Protein AF-A0A386PWX9-F1 (afdb_monomer_lite)

Radius of gyration: 16.41 Å; chains: 1; bounding box: 40×27×43 Å

pLDDT: mean 90.37, std 10.22, range [38.09, 97.56]

Organism: NCBI:txid2304606

Foldseek 3Di:
DCPDCCQQANDPNHCVCVQAVDPVLNVVQNVLVVVPFDKDPPWAWFWWDAPVAQDIDTHTWTDTHPDTDFDADPPPRGTTFTWDWDDDPVQKIFTQTPVDRDTDARPVPRDRIDGNPDDDPPD

Secondary structure (DSSP, 8-state):
-TT-HIIIIISSS-SHHHHH--HHHHHHHHHHHHTTPPBPS--EEEEEE-SSSS-EEEEEE--BTTB----B-TTT-PBPEEEEEEE-STTEEEEEESSSS-B---TTT---EEE--------

Structure (mmCIF, N/CA/C/O backbone):
data_AF-A0A386PWX9-F1
#
_entry.id   AF-A0A386PWX9-F1
#
loop_
_atom_site.group_PDB
_atom_site.id
_atom_site.type_symbol
_atom_site.label_atom_id
_atom_site.label_alt_id
_atom_site.label_comp_id
_atom_site.label_asym_id
_atom_site.label_entity_id
_atom_site.label_seq_id
_atom_site.pdbx_PDB_ins_code
_atom_site.Cartn_x
_atom_site.Cartn_y
_atom_site.Cartn_z
_atom_site.occupancy
_atom_site.B_iso_or_equiv
_atom_site.auth_seq_id
_atom_site.auth_comp_id
_atom_site.auth_asym_id
_atom_site.auth_atom_id
_atom_site.pdbx_PDB_model_num
ATOM 1 N N . MET A 1 1 ? 4.858 11.198 18.863 1.00 70.81 1 MET A N 1
ATOM 2 C CA . MET A 1 1 ? 5.311 11.262 17.452 1.00 70.81 1 MET A CA 1
ATOM 3 C C . MET A 1 1 ? 4.080 11.442 16.590 1.00 70.81 1 MET A C 1
ATOM 5 O O . MET A 1 1 ? 3.070 10.858 16.942 1.00 70.81 1 MET A O 1
ATOM 9 N N . LEU A 1 2 ? 4.130 12.224 15.507 1.00 79.38 2 LEU A N 1
ATOM 10 C CA . LEU A 1 2 ? 2.952 12.421 14.645 1.00 79.38 2 LEU A CA 1
ATOM 11 C C . LEU A 1 2 ? 2.381 11.078 14.147 1.00 79.38 2 LEU A C 1
ATOM 13 O O . LEU A 1 2 ? 1.181 10.868 14.209 1.00 79.38 2 LEU A O 1
ATOM 17 N N . TYR A 1 3 ? 3.261 10.139 13.789 1.00 84.81 3 TYR A N 1
ATOM 18 C CA . TYR A 1 3 ? 2.906 8.800 13.311 1.00 84.81 3 TYR A CA 1
ATOM 19 C C . TYR A 1 3 ? 2.890 7.716 14.410 1.00 84.81 3 TYR A C 1
ATOM 21 O O . TYR A 1 3 ? 3.276 6.575 14.158 1.00 84.81 3 TYR A O 1
ATOM 29 N N . SER A 1 4 ? 2.506 8.040 15.649 1.00 90.88 4 SER A N 1
ATOM 30 C CA . SER A 1 4 ? 2.244 6.993 16.653 1.00 90.88 4 SER A CA 1
ATOM 31 C C . SER A 1 4 ? 0.915 6.287 16.378 1.00 90.88 4 SER A C 1
ATOM 33 O O . SER A 1 4 ? -0.004 6.895 15.834 1.00 90.88 4 SER A O 1
ATOM 35 N N . VAL A 1 5 ? 0.800 5.026 16.807 1.00 92.00 5 VAL A N 1
ATOM 36 C CA . VAL A 1 5 ? -0.442 4.236 16.722 1.00 92.00 5 VAL A CA 1
ATOM 37 C C . VAL A 1 5 ? -1.636 5.011 17.282 1.00 92.00 5 VAL A C 1
ATOM 39 O O . VAL A 1 5 ? -2.652 5.143 16.607 1.00 92.00 5 VAL A O 1
ATOM 42 N N . GLU A 1 6 ? -1.461 5.608 18.462 1.00 91.81 6 GLU A N 1
ATOM 43 C CA . GLU A 1 6 ? -2.468 6.428 19.145 1.00 91.81 6 GLU A CA 1
ATOM 44 C C . GLU A 1 6 ? -3.018 7.544 18.242 1.00 91.81 6 GLU A C 1
ATOM 46 O O . GLU A 1 6 ? -4.227 7.728 18.140 1.00 91.81 6 GLU A O 1
ATOM 51 N N . ASN A 1 7 ? -2.138 8.253 17.528 1.00 93.38 7 ASN A N 1
ATOM 52 C CA . ASN A 1 7 ? -2.525 9.372 16.669 1.00 93.38 7 ASN A CA 1
ATOM 53 C C . ASN A 1 7 ? -3.139 8.911 15.345 1.00 93.38 7 ASN A C 1
ATOM 55 O O . ASN A 1 7 ? -3.978 9.606 14.780 1.00 93.38 7 ASN A O 1
ATOM 59 N N . ILE A 1 8 ? -2.714 7.762 14.819 1.00 95.31 8 ILE A N 1
ATOM 60 C CA . ILE A 1 8 ? -3.202 7.272 13.529 1.00 95.31 8 ILE A CA 1
ATOM 61 C C . ILE A 1 8 ? -4.541 6.552 13.688 1.00 95.31 8 ILE A C 1
ATOM 63 O O . ILE A 1 8 ? -5.430 6.778 12.872 1.00 95.31 8 ILE A O 1
ATOM 67 N N . PHE A 1 9 ? -4.703 5.721 14.722 1.00 95.50 9 PHE A N 1
ATOM 68 C CA . PHE A 1 9 ? -5.789 4.740 14.805 1.00 95.50 9 PHE A CA 1
ATOM 69 C C . PHE A 1 9 ? -6.756 4.917 15.986 1.00 95.50 9 PHE A C 1
ATOM 71 O O . PHE A 1 9 ? -7.911 4.519 15.856 1.00 95.50 9 PHE A O 1
ATOM 78 N N . GLU A 1 10 ? -6.325 5.465 17.128 1.00 90.56 10 GLU A N 1
ATOM 79 C CA . GLU A 1 10 ? -7.080 5.333 18.394 1.00 90.56 10 GLU A CA 1
ATOM 80 C C . GLU A 1 10 ? -7.597 6.653 18.990 1.00 90.56 10 GLU A C 1
ATOM 82 O O . GLU A 1 10 ? -8.548 6.624 19.770 1.00 90.56 10 GLU A O 1
ATOM 87 N N . GLY A 1 11 ? -7.004 7.798 18.643 1.00 84.38 11 GLY A N 1
ATOM 88 C CA . GLY A 1 11 ? -7.380 9.109 19.182 1.00 84.38 11 GLY A CA 1
ATOM 89 C C . GLY A 1 11 ? -8.813 9.547 18.847 1.00 84.38 11 GLY A C 1
ATOM 90 O O . GLY A 1 11 ? -9.469 8.972 17.982 1.00 84.38 11 GLY A O 1
ATOM 91 N N . ASP A 1 12 ? -9.287 10.607 19.516 1.00 85.81 12 ASP A N 1
ATOM 92 C CA . ASP A 1 12 ? -10.618 11.198 19.271 1.00 85.81 12 ASP A CA 1
ATOM 93 C C . ASP A 1 12 ? -10.786 11.656 17.810 1.00 85.81 12 ASP A C 1
ATOM 95 O O . ASP A 1 12 ? -11.860 11.527 17.219 1.00 85.81 12 ASP A O 1
ATOM 99 N N . GLU A 1 13 ? -9.693 12.148 17.225 1.00 89.69 13 GLU A N 1
ATOM 100 C CA . GLU A 1 13 ? -9.561 12.533 15.821 1.00 89.69 13 GLU A CA 1
ATOM 101 C C . GLU A 1 13 ? -8.382 11.750 15.212 1.00 89.69 13 GLU A C 1
ATOM 103 O O . GLU A 1 13 ? -7.262 12.262 15.147 1.00 89.69 13 GLU A O 1
ATOM 108 N N . PRO A 1 14 ? -8.586 10.473 14.832 1.00 94.50 14 PRO A N 1
ATOM 109 C CA . PRO A 1 14 ? -7.517 9.651 14.278 1.00 94.50 14 PRO A CA 1
ATOM 110 C C . PRO A 1 14 ? -7.092 10.197 12.910 1.00 94.50 14 PRO A C 1
ATOM 112 O O . PRO A 1 14 ? -7.941 10.608 12.123 1.00 94.50 14 PRO A O 1
ATOM 115 N N . LEU A 1 15 ? -5.792 10.159 12.599 1.00 96.00 15 LEU A N 1
ATOM 116 C CA . LEU A 1 15 ? -5.233 10.672 11.336 1.00 96.00 15 LEU A CA 1
ATOM 117 C C . LEU A 1 15 ? -5.458 9.744 10.131 1.00 96.00 15 LEU A C 1
ATOM 119 O O . LEU A 1 15 ? -5.270 10.160 8.987 1.00 96.00 15 LEU A O 1
ATOM 123 N N . LEU A 1 16 ? -5.866 8.489 10.348 1.00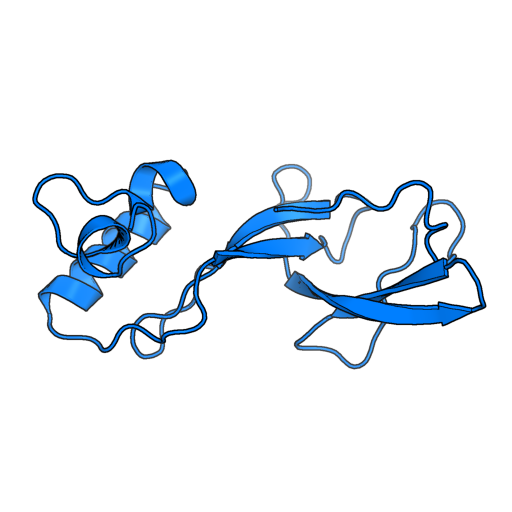 96.56 16 LEU A N 1
ATOM 124 C CA . LEU A 1 16 ? -6.082 7.520 9.269 1.00 96.56 16 LEU A CA 1
ATOM 125 C C . LEU A 1 16 ? -6.985 8.014 8.112 1.00 96.56 16 LEU A C 1
ATOM 127 O O . LEU A 1 16 ? -6.631 7.737 6.965 1.00 96.56 16 LEU A O 1
ATOM 131 N N . PRO A 1 17 ? -8.109 8.733 8.333 1.00 96.44 17 PRO A N 1
ATOM 132 C CA . PRO A 1 17 ? -8.921 9.288 7.249 1.00 96.44 17 PRO A CA 1
ATOM 133 C C . PRO A 1 17 ? -8.135 10.224 6.326 1.00 96.44 17 PRO A C 1
ATOM 135 O O . PRO A 1 17 ? -8.290 10.149 5.110 1.00 96.44 17 PRO A O 1
ATOM 138 N N . GLU A 1 18 ? -7.266 11.070 6.883 1.00 94.81 18 GLU A N 1
ATOM 139 C CA . GLU A 1 18 ? -6.459 12.021 6.110 1.00 94.81 18 GLU A CA 1
ATOM 140 C C . GLU A 1 18 ? -5.345 11.318 5.329 1.00 94.81 18 GLU A C 1
ATOM 142 O O . GLU A 1 18 ? -5.076 11.658 4.178 1.00 94.81 18 GLU A O 1
ATOM 147 N N . LEU A 1 19 ? -4.721 10.306 5.939 1.00 95.38 19 LEU A N 1
ATOM 148 C CA . LEU A 1 19 ? -3.621 9.549 5.339 1.00 95.38 19 LEU A CA 1
ATOM 149 C C . LEU A 1 19 ? -4.091 8.618 4.209 1.00 95.38 19 LEU A C 1
ATOM 151 O O . LEU A 1 19 ? -3.378 8.414 3.225 1.00 95.38 19 LEU A O 1
ATOM 155 N N . VAL A 1 20 ? -5.285 8.038 4.343 1.00 96.31 20 VAL A N 1
ATOM 156 C CA . VAL A 1 20 ? -5.842 7.063 3.391 1.00 96.31 20 VAL A CA 1
ATOM 157 C C . VAL A 1 20 ? -6.691 7.749 2.318 1.00 96.31 20 VAL A C 1
ATOM 159 O O . VAL A 1 20 ? -6.615 7.372 1.145 1.00 96.31 20 VAL A O 1
ATOM 162 N N . GLY A 1 21 ? -7.506 8.735 2.703 1.00 93.12 21 GLY A N 1
ATOM 163 C CA . GLY A 1 21 ? -8.425 9.458 1.819 1.00 93.12 21 GLY A CA 1
ATOM 164 C C . GLY A 1 21 ? -9.622 8.646 1.301 1.00 93.12 21 GLY A C 1
ATOM 165 O O . GLY A 1 21 ? -10.446 9.194 0.573 1.00 93.12 21 GLY A O 1
ATOM 166 N N . ASP A 1 22 ? -9.733 7.361 1.655 1.00 95.38 22 ASP A N 1
ATOM 167 C CA . ASP A 1 22 ? -10.853 6.478 1.309 1.00 95.38 22 ASP A CA 1
ATOM 168 C C . ASP A 1 22 ? -11.679 6.172 2.563 1.00 95.38 22 ASP A C 1
ATOM 170 O O . ASP A 1 22 ? -11.239 5.453 3.462 1.00 95.38 22 ASP A O 1
ATOM 174 N N . GLU A 1 23 ? -12.897 6.716 2.609 1.00 95.25 23 GLU A N 1
ATOM 175 C CA . GLU A 1 23 ? -13.783 6.604 3.770 1.00 95.25 23 GLU A CA 1
ATOM 176 C C . GLU A 1 23 ? -14.117 5.153 4.132 1.00 95.25 23 GLU A C 1
ATOM 178 O O . GLU A 1 23 ? -14.235 4.840 5.315 1.00 95.25 23 GLU A O 1
ATOM 183 N N . LYS A 1 24 ? -14.254 4.254 3.147 1.00 96.06 24 LYS A N 1
ATOM 184 C CA . LYS A 1 24 ? -14.627 2.857 3.411 1.00 96.06 24 LYS A CA 1
ATOM 185 C C . LYS A 1 24 ? -13.476 2.106 4.059 1.00 96.06 24 LYS A C 1
ATOM 187 O O . LYS A 1 24 ? -13.682 1.438 5.070 1.00 96.06 24 LYS A O 1
ATOM 192 N N . ILE A 1 25 ? -12.274 2.250 3.498 1.00 97.19 25 ILE A N 1
ATOM 193 C CA . ILE A 1 25 ? -11.055 1.638 4.041 1.00 97.19 25 ILE A CA 1
ATOM 194 C C . ILE A 1 25 ? -10.830 2.123 5.476 1.00 97.19 25 ILE A C 1
ATOM 196 O O . ILE A 1 25 ? -10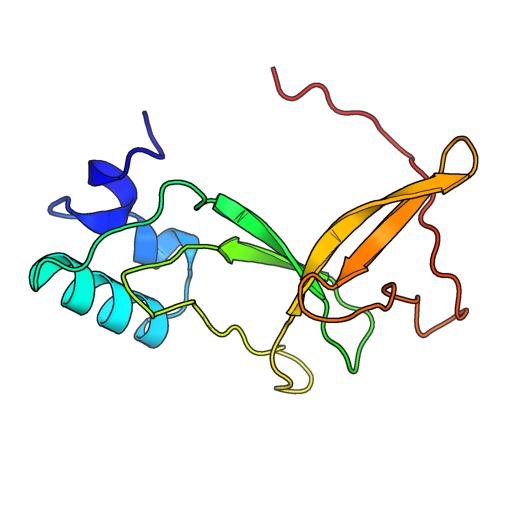.595 1.321 6.379 1.00 97.19 25 ILE A O 1
ATOM 200 N N . THR A 1 26 ? -10.947 3.433 5.699 1.00 96.88 26 THR A N 1
ATOM 201 C CA . THR A 1 26 ? -10.745 4.032 7.016 1.00 96.88 26 THR A CA 1
ATOM 202 C C . THR A 1 26 ? -11.797 3.584 8.028 1.00 96.88 26 THR A C 1
ATOM 204 O O . THR A 1 26 ? -11.434 3.198 9.136 1.00 96.88 26 THR A O 1
ATOM 207 N N . GLN A 1 27 ? -13.089 3.610 7.683 1.00 96.56 27 GLN A N 1
ATOM 208 C CA . GLN A 1 27 ? -14.154 3.198 8.605 1.00 96.56 27 GLN A CA 1
ATOM 209 C C . GLN A 1 27 ? -13.987 1.742 9.039 1.00 96.56 27 GLN A C 1
ATOM 211 O O . GLN A 1 27 ? -14.040 1.456 10.234 1.00 96.56 27 GLN A O 1
ATOM 216 N N . GLN A 1 28 ? -13.716 0.845 8.087 1.00 97.38 28 GLN A N 1
ATOM 217 C CA . GLN A 1 28 ? -13.499 -0.570 8.371 1.00 97.38 28 GLN A CA 1
ATOM 218 C C . GLN A 1 28 ? -12.293 -0.786 9.295 1.00 97.38 28 GLN A C 1
ATOM 220 O O . GLN A 1 28 ? -12.388 -1.523 10.275 1.00 97.38 28 GLN A O 1
ATOM 225 N N . ALA A 1 29 ? -11.171 -0.118 9.020 1.00 97.38 29 ALA A N 1
ATOM 226 C CA . ALA A 1 29 ? -9.974 -0.214 9.848 1.00 97.38 29 ALA A CA 1
ATOM 227 C C . ALA A 1 29 ? -10.218 0.275 11.284 1.00 97.38 29 ALA A C 1
ATOM 229 O O . ALA A 1 29 ? -9.903 -0.431 12.239 1.00 97.38 29 ALA A O 1
ATOM 230 N N . LEU A 1 30 ? -10.817 1.460 11.445 1.00 96.81 30 LEU A N 1
ATOM 231 C CA . LEU A 1 30 ? -11.088 2.038 12.764 1.00 96.81 30 LEU A CA 1
ATOM 232 C C . LEU A 1 30 ? -12.110 1.212 13.557 1.00 96.81 30 LEU A C 1
ATOM 234 O O . LEU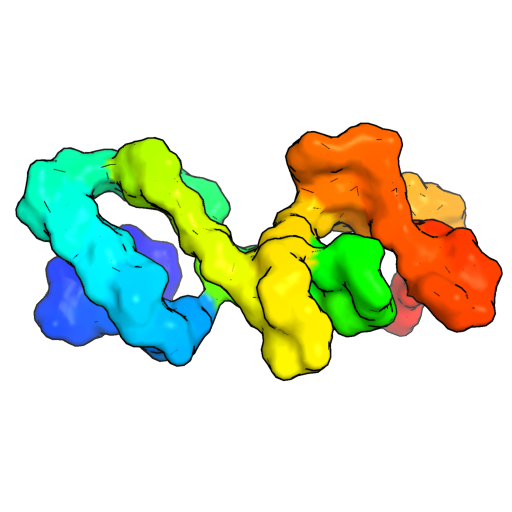 A 1 30 ? -12.016 1.131 14.780 1.00 96.81 30 LEU A O 1
ATOM 238 N N . GLU A 1 31 ? -13.077 0.579 12.890 1.00 96.88 31 GLU A N 1
ATOM 239 C CA . GLU A 1 31 ? -14.004 -0.351 13.538 1.00 96.88 31 GLU A CA 1
ATOM 240 C C . GLU A 1 31 ? -13.282 -1.604 14.056 1.00 96.88 31 GLU A C 1
ATOM 242 O O . GLU A 1 31 ? -13.509 -2.015 15.194 1.00 96.88 31 GLU A O 1
ATOM 247 N N . LEU A 1 32 ? -12.364 -2.179 13.272 1.00 97.56 32 LEU A N 1
ATOM 248 C CA . LEU A 1 32 ? -11.547 -3.315 13.709 1.00 97.56 32 LEU A CA 1
ATOM 249 C C . LEU A 1 32 ? -10.681 -2.960 14.924 1.00 97.56 32 LEU A C 1
ATOM 251 O O . LEU A 1 32 ? -10.653 -3.721 15.892 1.00 97.56 32 LEU A O 1
ATOM 255 N N . VAL A 1 33 ? -10.038 -1.790 14.912 1.00 96.44 33 VAL A N 1
ATOM 256 C CA . VAL A 1 33 ? -9.243 -1.295 16.049 1.00 96.44 33 VAL A CA 1
ATOM 257 C C . VAL A 1 33 ? -10.113 -1.132 17.297 1.00 96.44 33 VAL A C 1
ATOM 259 O O . VAL A 1 33 ? -9.763 -1.642 18.360 1.00 96.44 33 VAL A O 1
ATOM 262 N N . LYS A 1 34 ? -11.297 -0.516 17.174 1.00 95.50 34 LYS A N 1
ATOM 263 C CA . LYS A 1 34 ? -12.253 -0.377 18.292 1.00 95.50 34 LYS A CA 1
ATOM 264 C C . LYS A 1 34 ? -12.702 -1.721 18.866 1.00 95.50 34 LYS A C 1
ATOM 266 O O . LYS A 1 34 ? -12.980 -1.812 20.059 1.00 95.50 34 LYS A O 1
ATOM 271 N N . ASN A 1 35 ? -12.747 -2.757 18.033 1.00 96.44 35 ASN A N 1
ATOM 272 C CA . ASN A 1 35 ? -13.070 -4.124 18.435 1.00 96.44 35 ASN A CA 1
ATOM 273 C C . ASN A 1 35 ? -11.861 -4.906 18.990 1.00 96.44 35 ASN A C 1
ATOM 275 O O . ASN A 1 35 ? -11.992 -6.091 19.295 1.00 96.44 35 ASN A O 1
ATOM 279 N N . GLY A 1 36 ? -10.701 -4.262 19.154 1.00 96.19 36 GLY A N 1
ATOM 280 C CA . GLY A 1 36 ? -9.504 -4.845 19.761 1.00 96.19 36 GLY A CA 1
ATOM 281 C C . GLY A 1 36 ? -8.614 -5.626 18.796 1.00 96.19 36 GLY A C 1
ATOM 282 O O . GLY A 1 36 ? -7.815 -6.449 19.246 1.00 96.19 36 GLY A O 1
ATOM 283 N N . ALA A 1 37 ? -8.746 -5.412 17.483 1.00 96.94 37 ALA A N 1
ATOM 284 C CA . ALA A 1 37 ? -7.828 -5.997 16.512 1.00 96.94 37 ALA A CA 1
ATOM 285 C C . ALA A 1 37 ? -6.410 -5.425 16.676 1.00 96.94 37 ALA A C 1
ATOM 287 O O . ALA A 1 37 ? -6.223 -4.235 16.923 1.00 96.94 37 ALA A O 1
ATOM 288 N N . THR A 1 38 ? -5.403 -6.283 16.519 1.00 96.62 38 THR A N 1
ATOM 289 C CA . THR A 1 38 ? -3.991 -5.896 16.621 1.00 96.62 38 THR A CA 1
ATOM 290 C C . THR A 1 38 ? -3.571 -5.046 15.425 1.00 96.62 38 THR A C 1
ATOM 292 O O . THR A 1 38 ? -3.868 -5.398 14.287 1.00 96.62 38 THR A O 1
ATOM 295 N N . ILE A 1 39 ? -2.858 -3.952 15.683 1.00 96.06 39 ILE A N 1
ATOM 296 C CA . ILE A 1 39 ? -2.258 -3.098 14.655 1.00 96.06 39 ILE A CA 1
ATOM 297 C C . ILE A 1 39 ? -0.809 -3.547 14.469 1.00 96.06 39 ILE A C 1
ATOM 299 O O . ILE A 1 39 ? -0.041 -3.564 15.430 1.00 96.06 39 ILE A O 1
ATOM 303 N N . GLU A 1 40 ? -0.436 -3.917 13.248 1.00 95.06 40 GLU A N 1
ATOM 304 C CA . GLU A 1 40 ? 0.949 -4.275 12.928 1.00 95.06 40 GLU A CA 1
ATOM 305 C C . GLU A 1 40 ? 1.854 -3.035 12.939 1.00 95.06 40 GLU A C 1
ATOM 307 O O . GLU A 1 40 ? 1.451 -1.955 12.512 1.00 95.06 40 GLU A O 1
ATOM 312 N N . GLU A 1 41 ? 3.109 -3.180 13.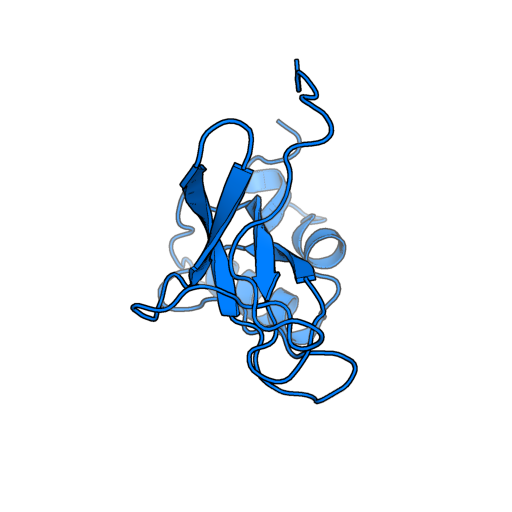370 1.00 90.56 41 GLU A N 1
ATOM 313 C CA . GLU A 1 41 ? 4.044 -2.047 13.523 1.00 90.56 41 GLU A CA 1
ATOM 314 C C . GLU A 1 41 ? 4.549 -1.465 12.186 1.00 90.56 41 GLU A C 1
ATOM 316 O O . GLU A 1 41 ? 5.180 -0.410 12.156 1.00 90.56 41 GLU A O 1
ATOM 321 N N . ASN A 1 42 ? 4.302 -2.143 11.063 1.00 91.12 42 ASN A N 1
ATOM 322 C CA . ASN A 1 42 ? 4.902 -1.845 9.759 1.00 91.12 42 ASN A CA 1
ATOM 323 C C . ASN A 1 42 ? 4.057 -0.920 8.858 1.00 91.12 42 ASN A C 1
ATOM 325 O O . ASN A 1 42 ? 4.117 -1.037 7.631 1.00 91.12 42 ASN A O 1
ATOM 329 N N . TYR A 1 43 ? 3.285 -0.004 9.442 1.00 95.00 43 TYR A N 1
ATOM 330 C CA . TYR A 1 43 ? 2.490 0.978 8.701 1.00 95.00 43 TYR A CA 1
ATOM 331 C C . TYR A 1 43 ? 3.326 2.171 8.204 1.00 95.00 43 TYR A C 1
ATOM 333 O O . TYR A 1 43 ? 4.376 2.504 8.752 1.00 95.00 43 TYR A O 1
ATOM 341 N N . GLY A 1 44 ? 2.842 2.856 7.167 1.00 94.88 44 GLY A N 1
ATOM 342 C CA . GLY A 1 44 ? 3.476 4.058 6.630 1.00 94.88 44 GLY A CA 1
ATOM 343 C C . GLY A 1 44 ? 3.240 4.268 5.138 1.00 94.88 44 GLY A C 1
ATOM 344 O O . GLY A 1 44 ? 2.608 3.461 4.456 1.00 94.88 44 GLY A O 1
ATOM 345 N N . HIS A 1 45 ? 3.790 5.359 4.611 1.00 94.38 45 HIS A N 1
ATOM 346 C CA . HIS A 1 45 ? 3.779 5.630 3.176 1.00 94.38 45 HIS A CA 1
ATOM 347 C C . HIS A 1 45 ? 4.532 4.542 2.409 1.00 94.38 45 HIS A C 1
ATOM 349 O O . HIS A 1 45 ? 5.628 4.122 2.783 1.00 94.38 45 HIS A O 1
ATOM 355 N N . SER A 1 46 ? 3.911 4.049 1.345 1.00 95.25 46 SER A N 1
ATOM 356 C CA . SER A 1 46 ? 4.431 2.983 0.502 1.00 95.25 46 SER A CA 1
ATOM 357 C C . SER A 1 46 ? 4.100 3.262 -0.955 1.00 95.25 46 SER A C 1
ATOM 359 O O . SER A 1 46 ? 3.052 3.820 -1.280 1.00 95.25 46 SER A O 1
ATOM 361 N N . LEU A 1 47 ? 4.983 2.815 -1.846 1.00 95.50 47 LEU A N 1
ATOM 362 C CA . LEU A 1 47 ? 4.734 2.877 -3.278 1.00 95.50 47 LEU A CA 1
ATOM 363 C C . LEU A 1 47 ? 3.849 1.714 -3.717 1.00 95.50 47 LEU A C 1
ATOM 365 O O . LEU A 1 47 ? 4.090 0.549 -3.391 1.00 95.50 47 LEU A O 1
ATOM 369 N N . TYR A 1 48 ? 2.853 2.049 -4.521 1.00 96.06 48 TYR A N 1
ATOM 370 C CA . TYR A 1 48 ? 1.963 1.114 -5.178 1.00 96.06 48 TYR A CA 1
ATOM 371 C C . TYR A 1 48 ? 2.034 1.320 -6.685 1.00 96.06 48 TYR A C 1
ATOM 373 O O . TYR A 1 48 ? 2.030 2.450 -7.168 1.00 96.06 48 TYR A O 1
ATOM 381 N N . ALA A 1 49 ? 2.083 0.226 -7.430 1.00 94.25 49 ALA A N 1
ATOM 382 C CA . ALA A 1 49 ? 2.044 0.231 -8.880 1.00 94.25 49 ALA A CA 1
ATOM 383 C C . ALA A 1 49 ? 0.728 -0.373 -9.358 1.00 94.25 49 ALA A C 1
ATOM 385 O O . ALA A 1 49 ? 0.266 -1.389 -8.833 1.00 94.25 49 ALA A O 1
ATOM 386 N N . CYS A 1 50 ? 0.140 0.229 -10.385 1.00 91.00 50 CYS A N 1
ATOM 387 C CA . CYS A 1 50 ? -0.924 -0.440 -11.109 1.00 91.00 50 CYS A CA 1
ATOM 388 C C . CYS A 1 50 ? -0.330 -1.565 -11.976 1.00 91.00 50 CYS A C 1
ATOM 390 O O . CYS A 1 50 ? 0.663 -1.329 -12.669 1.00 91.00 50 CYS A O 1
ATOM 392 N N . PRO A 1 51 ? -0.916 -2.773 -11.982 1.00 85.50 51 PRO A N 1
ATOM 393 C CA . PRO A 1 51 ? -0.459 -3.849 -12.860 1.00 85.50 51 PRO A CA 1
ATOM 394 C C . PRO A 1 51 ? -0.772 -3.602 -14.345 1.00 85.50 51 PRO A C 1
ATOM 396 O O . PRO A 1 51 ? -0.102 -4.176 -15.199 1.00 85.50 51 PRO A O 1
ATOM 399 N N . GLU A 1 52 ? -1.752 -2.746 -14.651 1.00 83.62 52 GLU A N 1
ATOM 400 C CA . GLU A 1 52 ? -2.276 -2.525 -16.009 1.00 83.62 52 GLU A CA 1
ATOM 401 C C . GLU A 1 52 ? -1.861 -1.174 -16.624 1.00 83.62 52 GLU A C 1
ATOM 403 O O . GLU A 1 52 ? -2.143 -0.910 -17.794 1.00 83.62 52 GLU A O 1
ATOM 408 N N . ASP A 1 53 ? -1.205 -0.292 -15.862 1.00 81.44 53 ASP A N 1
ATOM 409 C CA . ASP A 1 53 ? -0.779 1.023 -16.352 1.00 81.44 53 ASP A CA 1
ATOM 410 C C . ASP A 1 53 ? 0.609 1.456 -15.837 1.00 81.44 53 ASP A C 1
ATOM 412 O O . ASP A 1 53 ? 1.350 0.692 -15.221 1.00 81.44 53 ASP A O 1
ATOM 416 N N . PHE A 1 54 ? 1.021 2.678 -16.190 1.00 79.44 54 PHE A N 1
ATOM 417 C CA . PHE A 1 54 ? 2.352 3.221 -15.892 1.00 79.44 54 PHE A CA 1
ATOM 418 C C . PHE A 1 54 ? 2.436 4.017 -14.590 1.00 79.44 54 PHE A C 1
ATOM 420 O O . PHE A 1 54 ? 3.503 4.562 -14.298 1.00 79.44 54 PHE A O 1
ATOM 427 N N . TYR A 1 55 ? 1.343 4.165 -13.846 1.00 86.19 55 TYR A N 1
ATOM 428 C CA . TYR A 1 55 ? 1.317 5.059 -12.703 1.00 86.19 55 TYR A CA 1
ATOM 429 C C . TYR A 1 55 ? 1.802 4.366 -11.430 1.00 86.19 55 TYR A C 1
ATOM 431 O O . TYR A 1 55 ? 1.430 3.237 -11.099 1.00 86.19 55 TYR A O 1
ATOM 439 N N . LEU A 1 56 ? 2.640 5.106 -10.708 1.00 91.56 56 LEU A N 1
ATOM 440 C CA . LEU A 1 56 ? 3.025 4.823 -9.336 1.00 91.56 56 LEU A CA 1
ATOM 441 C C . LEU A 1 56 ? 2.251 5.769 -8.425 1.00 91.56 56 LEU A C 1
ATOM 443 O O . LEU A 1 56 ? 2.098 6.954 -8.728 1.00 91.56 56 LEU A O 1
ATOM 447 N N . PHE A 1 57 ? 1.785 5.240 -7.306 1.00 94.25 57 PHE A N 1
ATOM 448 C CA . PHE A 1 57 ? 0.985 5.956 -6.330 1.00 94.25 57 PHE A CA 1
ATOM 449 C C . PHE A 1 57 ? 1.643 5.834 -4.964 1.00 94.25 57 PHE A C 1
ATOM 451 O O . PHE A 1 57 ? 1.999 4.736 -4.542 1.00 94.25 57 PHE A O 1
ATOM 458 N N . ASP A 1 58 ? 1.781 6.958 -4.271 1.00 95.06 58 ASP A N 1
ATOM 459 C CA . ASP A 1 58 ? 2.061 6.956 -2.841 1.00 95.06 58 ASP A CA 1
ATOM 460 C C . ASP A 1 58 ? 0.746 6.740 -2.084 1.00 95.06 58 ASP A C 1
ATOM 462 O O . ASP A 1 58 ? -0.234 7.460 -2.311 1.00 95.06 58 ASP A O 1
ATOM 466 N N . LYS A 1 59 ? 0.697 5.705 -1.244 1.00 96.69 59 LYS A N 1
ATOM 467 C CA . LYS A 1 59 ? -0.469 5.351 -0.426 1.00 96.69 59 LYS A CA 1
ATOM 468 C C . LYS A 1 59 ? -0.029 4.910 0.961 1.00 96.69 59 LYS A C 1
ATOM 470 O O . LYS A 1 59 ? 1.024 4.292 1.127 1.00 96.69 59 LYS A O 1
ATOM 475 N N . PHE A 1 60 ? -0.870 5.186 1.950 1.00 96.88 60 PHE A N 1
ATOM 476 C CA . PHE A 1 60 ? -0.604 4.838 3.337 1.00 96.88 60 PHE A CA 1
ATOM 477 C C . PHE A 1 60 ? -0.922 3.361 3.612 1.00 96.88 60 PHE A C 1
ATOM 479 O O . PHE A 1 60 ? -2.075 2.967 3.726 1.00 96.88 60 PHE A O 1
ATOM 486 N N . TYR A 1 61 ? 0.100 2.519 3.701 1.00 96.81 61 TYR A N 1
ATOM 487 C CA . TYR A 1 61 ? -0.055 1.116 4.066 1.00 96.81 61 TYR A CA 1
ATOM 488 C C . TYR A 1 61 ? -0.243 0.944 5.578 1.00 96.81 61 TYR A C 1
ATOM 490 O O . TYR A 1 61 ? 0.390 1.636 6.371 1.00 96.81 61 TYR A O 1
ATOM 498 N N . PHE A 1 62 ? -1.064 -0.028 5.966 1.00 97.12 62 PHE A N 1
ATOM 499 C CA . PHE A 1 62 ? -1.202 -0.513 7.335 1.00 97.12 62 PHE A CA 1
ATOM 500 C C . PHE A 1 62 ? -1.803 -1.925 7.334 1.00 97.12 62 PHE A C 1
ATOM 502 O O . PHE A 1 62 ? -2.316 -2.376 6.310 1.00 97.12 62 PHE A O 1
ATOM 509 N N . GLN A 1 63 ? -1.772 -2.603 8.479 1.00 97.19 63 GLN A N 1
ATOM 510 C CA . GLN A 1 63 ? -2.477 -3.865 8.681 1.00 97.19 63 GLN A CA 1
ATOM 511 C C . GLN A 1 63 ? -3.124 -3.883 10.072 1.00 97.19 63 GLN A C 1
ATOM 513 O O . GLN A 1 63 ? -2.480 -3.536 11.064 1.00 97.19 63 GLN A O 1
ATOM 518 N N . VAL A 1 64 ? -4.405 -4.258 10.128 1.00 97.25 64 VAL A N 1
ATOM 519 C CA . VAL A 1 64 ? -5.192 -4.387 11.366 1.00 97.25 64 VAL A CA 1
ATOM 520 C C . VAL A 1 64 ? -5.812 -5.783 11.406 1.00 97.25 64 VAL A C 1
ATOM 522 O O . VAL A 1 64 ? -6.756 -6.075 10.673 1.00 97.25 64 VAL A O 1
ATOM 525 N N . GLY A 1 65 ? -5.282 -6.671 12.246 1.00 95.75 65 GLY A N 1
ATOM 526 C CA . GLY A 1 65 ? -5.587 -8.100 12.189 1.00 95.75 65 GLY A CA 1
ATOM 527 C C . GLY A 1 65 ? -5.259 -8.674 10.805 1.00 95.75 65 GLY A C 1
ATOM 528 O O . GLY A 1 65 ? -4.143 -8.519 10.313 1.00 95.75 65 GLY A O 1
ATOM 529 N N . ASP A 1 66 ? -6.249 -9.286 10.155 1.00 95.44 66 ASP A N 1
ATOM 530 C CA . ASP A 1 66 ? -6.121 -9.818 8.788 1.00 95.44 66 ASP A CA 1
ATOM 531 C C . ASP A 1 66 ? -6.495 -8.793 7.696 1.00 95.44 66 ASP A C 1
ATOM 533 O O . ASP A 1 66 ? -6.514 -9.120 6.508 1.00 95.44 66 ASP A O 1
ATOM 537 N N . PHE A 1 67 ? -6.844 -7.559 8.074 1.00 97.00 67 PHE A N 1
ATOM 538 C CA . PHE A 1 67 ? -7.243 -6.518 7.132 1.00 97.00 67 PHE A CA 1
ATOM 539 C C . PHE A 1 67 ? -6.037 -5.716 6.637 1.00 97.00 67 PHE A C 1
ATOM 541 O O . PHE A 1 67 ? -5.329 -5.089 7.427 1.00 97.00 67 PHE A O 1
ATOM 548 N N . GLU A 1 68 ? -5.868 -5.674 5.315 1.00 96.62 68 GLU A N 1
ATOM 549 C CA . GLU A 1 68 ? -4.974 -4.762 4.597 1.00 96.62 68 GLU A CA 1
ATOM 550 C C . GLU A 1 68 ? -5.810 -3.835 3.693 1.00 96.62 68 GLU A C 1
ATOM 552 O O . GLU A 1 68 ? -6.806 -4.284 3.114 1.00 96.62 68 GLU A O 1
ATOM 557 N N . PRO A 1 69 ? -5.417 -2.562 3.512 1.00 96.75 69 PRO A N 1
ATOM 558 C CA . PRO A 1 69 ? -6.114 -1.656 2.613 1.00 96.75 69 PRO A CA 1
ATOM 559 C C . PRO A 1 69 ? -5.930 -2.074 1.147 1.00 96.75 69 PRO A C 1
ATOM 561 O O . PRO A 1 69 ? -4.810 -2.277 0.673 1.00 96.75 69 PRO A O 1
ATOM 564 N N . GLU A 1 70 ? -7.037 -2.134 0.406 1.00 96.81 70 GLU A N 1
ATOM 565 C CA . GLU A 1 70 ? -7.043 -2.412 -1.030 1.00 96.81 70 GLU A CA 1
ATOM 56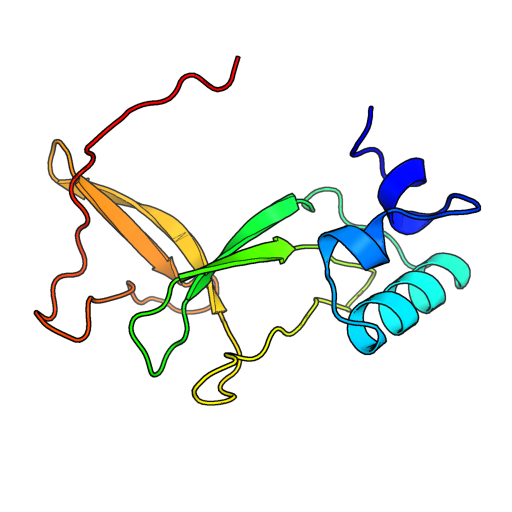6 C C . GLU A 1 70 ? -7.312 -1.131 -1.827 1.00 96.81 70 GLU A C 1
ATOM 568 O O . GLU A 1 70 ? -8.442 -0.651 -1.932 1.00 96.81 70 GLU A O 1
ATOM 573 N N . TYR A 1 71 ? -6.260 -0.564 -2.413 1.00 96.69 71 TYR A N 1
ATOM 574 C CA . TYR A 1 71 ? -6.377 0.639 -3.231 1.00 96.69 71 TYR A CA 1
ATOM 575 C C . TYR A 1 71 ? -6.660 0.299 -4.687 1.00 96.69 71 TYR A C 1
ATOM 577 O O . TYR A 1 71 ? -6.036 -0.591 -5.254 1.00 96.69 71 TYR A O 1
ATOM 585 N N . HIS A 1 72 ? -7.546 1.063 -5.316 1.00 95.25 72 HIS A N 1
ATOM 586 C CA . HIS A 1 72 ? -7.876 0.909 -6.730 1.00 95.25 72 HIS A CA 1
ATOM 587 C C . HIS A 1 72 ? -7.226 2.015 -7.561 1.00 95.25 72 HIS A C 1
ATOM 589 O O . HIS A 1 72 ? -7.150 3.175 -7.141 1.00 95.25 72 HIS A O 1
ATOM 595 N N . CYS A 1 73 ? -6.762 1.667 -8.759 1.00 94.06 73 CYS A N 1
ATOM 596 C CA . CYS A 1 73 ? -6.248 2.648 -9.698 1.00 94.06 73 CYS A CA 1
ATOM 597 C C . CYS A 1 73 ? -7.376 3.600 -10.138 1.00 94.06 73 CYS A C 1
ATOM 599 O O . CYS A 1 73 ? -8.400 3.131 -10.641 1.00 94.06 73 CYS A O 1
ATOM 601 N N . PRO A 1 74 ? -7.197 4.932 -10.060 1.00 92.31 74 PRO A N 1
ATOM 602 C CA . PRO A 1 74 ? -8.226 5.881 -10.485 1.00 92.31 74 PRO A CA 1
ATOM 603 C C . PRO A 1 74 ? -8.527 5.822 -11.992 1.00 92.31 74 PRO A C 1
ATOM 605 O O . PRO A 1 74 ? -9.599 6.251 -12.410 1.00 92.31 74 PRO A O 1
ATOM 608 N N . TYR A 1 75 ? -7.611 5.290 -12.809 1.00 91.94 75 TYR A N 1
ATOM 609 C CA . TYR A 1 75 ? -7.741 5.272 -14.268 1.00 91.94 75 TYR A CA 1
ATOM 610 C C . TYR A 1 75 ? -8.368 3.985 -14.805 1.00 91.94 75 TYR A C 1
ATOM 612 O O . TYR A 1 75 ? -9.263 4.049 -15.644 1.00 91.94 75 TYR A O 1
ATOM 620 N N . CYS A 1 76 ? -7.907 2.822 -14.338 1.00 91.12 76 CYS A N 1
ATOM 621 C CA . CYS A 1 76 ? -8.345 1.520 -14.853 1.00 91.12 76 CYS A CA 1
ATOM 622 C C . CYS A 1 76 ? -9.116 0.671 -13.836 1.00 91.12 76 CYS A C 1
ATOM 624 O O . CYS A 1 76 ? -9.621 -0.384 -14.205 1.00 91.12 76 CYS A O 1
ATOM 626 N N . GLN A 1 77 ? -9.236 1.128 -12.584 1.00 93.25 77 GLN A N 1
ATOM 627 C CA . GLN A 1 77 ? -9.917 0.430 -11.486 1.00 93.25 77 GLN A CA 1
ATOM 628 C C . GLN A 1 77 ? -9.291 -0.916 -11.084 1.00 93.25 77 GLN A C 1
ATOM 630 O O . GLN A 1 77 ? -9.811 -1.577 -10.194 1.00 93.25 77 GLN A O 1
ATOM 635 N N . SER A 1 78 ? -8.159 -1.318 -11.668 1.00 93.06 78 SER A N 1
ATOM 636 C CA . SER A 1 78 ? -7.394 -2.467 -11.180 1.00 93.06 78 SER A CA 1
ATOM 637 C C . SER A 1 78 ? -6.879 -2.217 -9.765 1.00 93.06 78 SER A C 1
ATOM 639 O O . SER A 1 78 ? -6.519 -1.087 -9.416 1.00 93.06 78 SER A O 1
ATOM 641 N N . VAL A 1 79 ? -6.802 -3.282 -8.967 1.00 94.94 79 VAL A N 1
ATOM 642 C CA . VAL A 1 79 ? -6.193 -3.230 -7.636 1.00 94.94 79 VAL A CA 1
ATOM 643 C C . VAL A 1 79 ? -4.720 -2.865 -7.777 1.00 94.94 79 VAL A C 1
ATOM 645 O O . VAL A 1 79 ? -3.977 -3.469 -8.553 1.00 94.94 79 VAL A O 1
ATOM 648 N N . LEU A 1 80 ? -4.308 -1.844 -7.037 1.00 95.56 80 LEU A N 1
ATOM 649 C CA . LEU A 1 80 ? -2.925 -1.428 -6.952 1.00 95.56 80 LEU A CA 1
ATOM 650 C C . LEU A 1 80 ? -2.138 -2.418 -6.103 1.00 95.56 80 LEU A C 1
ATOM 652 O O . LEU A 1 80 ? -2.580 -2.855 -5.042 1.00 95.56 80 LEU A O 1
ATOM 656 N N . GLU A 1 81 ? -0.917 -2.705 -6.526 1.00 95.31 81 GLU A N 1
ATOM 657 C CA . GLU A 1 81 ? -0.051 -3.634 -5.822 1.00 95.31 81 GLU A CA 1
ATOM 658 C C . GLU A 1 81 ? 1.157 -2.925 -5.236 1.00 95.31 81 GLU A C 1
ATOM 660 O O . GLU A 1 81 ? 1.816 -2.120 -5.897 1.00 95.31 81 GLU A O 1
ATOM 665 N N . ARG A 1 82 ? 1.481 -3.256 -3.987 1.00 95.88 82 ARG A N 1
ATOM 666 C CA . ARG A 1 82 ? 2.630 -2.671 -3.304 1.00 95.88 82 ARG A CA 1
ATOM 667 C C . ARG A 1 82 ? 3.929 -3.104 -3.987 1.00 95.88 82 ARG A C 1
ATOM 669 O O . ARG A 1 82 ? 4.112 -4.284 -4.313 1.00 95.88 82 ARG A O 1
ATOM 676 N N . VAL A 1 83 ? 4.848 -2.157 -4.143 1.00 95.31 83 VAL A N 1
ATOM 677 C CA . VAL A 1 83 ? 6.191 -2.378 -4.687 1.00 95.31 83 VAL A CA 1
ATOM 678 C C . VAL A 1 83 ? 7.259 -1.886 -3.714 1.00 95.31 83 VAL A C 1
ATOM 680 O O . VAL A 1 83 ? 7.053 -0.923 -2.983 1.00 95.31 83 VAL A O 1
ATOM 683 N N . ASN A 1 84 ? 8.418 -2.539 -3.724 1.00 94.25 84 ASN A N 1
ATOM 684 C CA . ASN A 1 84 ? 9.592 -2.142 -2.952 1.00 94.25 84 ASN A CA 1
ATOM 685 C C . ASN A 1 84 ? 10.773 -1.869 -3.874 1.00 94.25 84 ASN A C 1
ATOM 687 O O . ASN A 1 84 ? 10.908 -2.479 -4.939 1.00 94.25 84 ASN A O 1
ATOM 691 N N . PHE A 1 85 ? 11.669 -0.996 -3.421 1.00 91.94 85 PHE A N 1
ATOM 692 C CA . PHE A 1 85 ? 12.947 -0.795 -4.083 1.00 91.94 85 PHE A CA 1
ATOM 693 C C . PHE A 1 85 ? 13.781 -2.077 -4.043 1.00 91.94 85 PHE A C 1
ATOM 695 O O . PHE A 1 85 ? 13.940 -2.723 -3.006 1.00 91.94 85 PHE A O 1
ATOM 702 N N . ALA A 1 86 ? 14.329 -2.428 -5.195 1.00 92.69 86 ALA A N 1
ATOM 703 C CA . ALA A 1 86 ? 15.236 -3.538 -5.392 1.00 92.69 86 ALA A CA 1
ATOM 704 C C . ALA A 1 86 ? 16.486 -3.047 -6.126 1.00 92.69 86 ALA A C 1
ATOM 706 O O . ALA A 1 86 ? 16.447 -2.094 -6.904 1.00 92.69 86 ALA A O 1
ATOM 707 N N . LYS A 1 87 ? 17.616 -3.709 -5.878 1.00 89.81 87 LYS A N 1
ATOM 708 C CA . LYS A 1 87 ? 18.904 -3.306 -6.444 1.00 89.81 87 LYS A CA 1
ATOM 709 C C . LYS A 1 87 ? 18.901 -3.435 -7.973 1.00 89.81 87 LYS A C 1
ATOM 711 O O . LYS A 1 87 ? 18.632 -4.515 -8.495 1.00 89.81 87 LYS A O 1
ATOM 716 N N . GLY A 1 88 ? 19.245 -2.351 -8.668 1.00 88.12 88 GLY A N 1
ATOM 717 C CA . GLY A 1 88 ? 19.536 -2.346 -10.102 1.00 88.12 88 GLY A CA 1
ATOM 718 C C . GLY A 1 88 ? 21.041 -2.345 -10.399 1.00 88.12 88 GLY A C 1
ATOM 719 O O . GLY A 1 88 ? 21.871 -2.692 -9.551 1.00 88.12 88 GLY A O 1
ATOM 720 N N . SER A 1 89 ? 21.405 -1.962 -11.626 1.00 90.00 89 SER A N 1
ATOM 721 C CA . SER A 1 89 ? 22.800 -1.664 -11.987 1.00 90.00 89 SER A CA 1
ATOM 722 C C . SER A 1 89 ? 23.319 -0.385 -11.305 1.00 90.00 89 SER A C 1
ATOM 724 O O . SER A 1 89 ? 22.544 0.364 -10.723 1.00 90.00 89 SER A O 1
ATOM 726 N N . ALA A 1 90 ? 24.618 -0.086 -11.401 1.00 89.56 90 ALA A N 1
ATOM 727 C CA . ALA A 1 90 ? 25.187 1.139 -10.826 1.00 89.56 90 ALA A CA 1
ATOM 728 C C . ALA A 1 90 ? 24.426 2.409 -11.276 1.00 89.56 90 ALA A C 1
ATOM 730 O O . ALA A 1 90 ? 24.263 2.637 -12.476 1.00 89.56 90 ALA A O 1
ATOM 731 N N . GLY A 1 91 ? 23.968 3.213 -10.306 1.00 88.38 91 GLY A N 1
ATOM 732 C CA . GLY A 1 91 ? 23.167 4.425 -10.532 1.00 88.38 91 GLY A CA 1
ATOM 733 C C . GLY A 1 91 ? 21.713 4.167 -10.942 1.00 88.38 91 GLY A C 1
ATOM 734 O O . GLY A 1 91 ? 21.066 5.054 -11.505 1.00 88.38 91 GLY A O 1
ATOM 735 N N . LYS A 1 92 ? 21.213 2.943 -10.738 1.00 92.06 92 LYS A N 1
ATOM 736 C CA . LYS A 1 92 ? 19.844 2.558 -11.063 1.00 92.06 92 LYS A CA 1
ATOM 737 C C . LYS A 1 92 ? 19.219 1.685 -9.985 1.00 92.06 92 LYS A C 1
ATOM 739 O O . LYS A 1 92 ? 19.860 0.807 -9.407 1.00 92.06 92 LYS A O 1
ATOM 744 N N . THR A 1 93 ? 17.909 1.826 -9.857 1.00 92.69 93 THR A N 1
ATOM 745 C CA . THR A 1 93 ? 17.068 1.012 -8.982 1.00 92.69 93 THR A CA 1
ATOM 746 C C . THR A 1 93 ? 15.978 0.303 -9.781 1.00 92.69 93 THR A C 1
ATOM 748 O O . THR A 1 93 ? 15.719 0.639 -10.938 1.00 92.69 93 THR A O 1
ATOM 751 N N . ARG A 1 94 ? 15.348 -0.701 -9.179 1.00 94.25 94 ARG A N 1
ATOM 752 C CA . ARG A 1 94 ? 14.189 -1.420 -9.721 1.00 94.25 94 ARG A CA 1
ATOM 753 C C . ARG A 1 94 ? 13.060 -1.392 -8.704 1.00 94.25 94 ARG A C 1
ATOM 755 O O . ARG A 1 94 ? 13.304 -1.227 -7.512 1.00 94.25 94 ARG A O 1
ATOM 762 N N . LEU A 1 95 ? 11.834 -1.613 -9.159 1.00 94.00 95 LEU A N 1
ATOM 763 C CA . LEU A 1 95 ? 10.683 -1.804 -8.277 1.00 94.00 95 LEU A CA 1
ATOM 764 C C . LEU A 1 95 ? 10.213 -3.251 -8.378 1.00 94.00 95 LEU A C 1
ATOM 766 O O . LEU A 1 95 ? 9.855 -3.711 -9.461 1.00 94.00 95 LEU A O 1
ATOM 770 N N . LYS A 1 96 ? 10.236 -3.982 -7.263 1.00 94.62 96 LYS A N 1
ATOM 771 C CA . LYS A 1 96 ? 9.754 -5.364 -7.175 1.00 94.62 96 LYS A CA 1
ATOM 772 C C . LYS A 1 96 ? 8.377 -5.387 -6.524 1.00 94.62 96 LYS A C 1
ATOM 774 O O . LYS A 1 96 ? 8.203 -4.808 -5.454 1.00 94.62 96 LYS A O 1
ATOM 779 N N . PHE A 1 97 ? 7.426 -6.083 -7.138 1.00 93.81 97 PHE A N 1
ATOM 780 C CA . PHE A 1 97 ? 6.125 -6.338 -6.519 1.00 93.81 97 PHE A CA 1
ATOM 781 C C . PHE A 1 97 ? 6.293 -7.243 -5.298 1.00 93.81 97 PHE A C 1
ATOM 783 O O . PHE A 1 97 ? 7.024 -8.228 -5.349 1.00 93.81 97 PHE A O 1
ATOM 790 N N . LEU A 1 98 ? 5.624 -6.931 -4.187 1.00 93.12 98 LEU A N 1
ATOM 791 C CA . LEU A 1 98 ? 5.804 -7.709 -2.953 1.00 93.12 98 LEU A CA 1
ATOM 792 C C . LEU A 1 98 ? 5.142 -9.088 -3.029 1.00 93.12 98 LEU A C 1
ATOM 794 O O . LEU A 1 98 ? 5.665 -10.051 -2.475 1.00 93.12 98 LEU A O 1
ATOM 798 N N . LYS A 1 99 ? 3.994 -9.178 -3.709 1.00 90.38 99 LYS A N 1
ATOM 799 C CA . LYS A 1 99 ? 3.181 -10.401 -3.806 1.00 90.38 99 LYS A CA 1
ATOM 800 C C . LYS A 1 99 ? 3.473 -11.217 -5.075 1.00 90.38 99 LYS A C 1
ATOM 802 O O . LYS A 1 99 ? 2.850 -12.252 -5.288 1.00 90.38 99 LYS A O 1
ATOM 807 N N . GLN A 1 100 ? 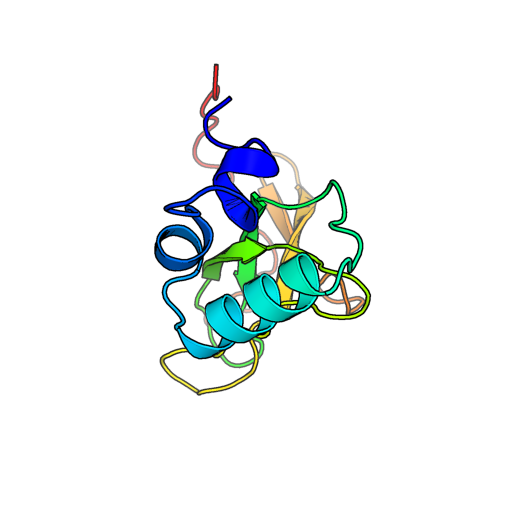4.413 -10.776 -5.917 1.00 88.12 100 GLN A N 1
ATOM 808 C CA . GLN A 1 100 ? 4.740 -11.426 -7.188 1.00 88.12 100 GLN A CA 1
ATOM 809 C C . GLN A 1 100 ? 6.248 -11.485 -7.409 1.00 88.12 100 GLN A C 1
ATOM 811 O O . GLN A 1 100 ? 6.974 -10.551 -7.081 1.00 88.12 100 GLN A O 1
ATOM 816 N N . ASP A 1 101 ? 6.731 -12.541 -8.061 1.00 89.44 101 ASP A N 1
ATOM 817 C CA . ASP A 1 101 ? 8.135 -12.613 -8.475 1.00 89.44 101 ASP A CA 1
ATOM 818 C C . ASP A 1 101 ? 8.360 -11.908 -9.822 1.00 89.44 101 ASP A C 1
ATOM 820 O O . ASP A 1 101 ? 8.821 -12.495 -10.798 1.00 89.44 101 ASP A O 1
ATOM 824 N N . LYS A 1 102 ? 7.967 -10.631 -9.890 1.00 90.62 102 LYS A N 1
ATOM 825 C CA . LYS A 1 102 ? 8.133 -9.781 -11.074 1.00 90.62 102 LYS A CA 1
ATOM 826 C C . LYS A 1 102 ? 8.569 -8.371 -10.685 1.00 90.62 102 LYS A C 1
ATOM 828 O O . LYS A 1 102 ? 8.309 -7.901 -9.575 1.00 90.62 102 LYS A O 1
ATOM 833 N N . PHE A 1 103 ? 9.212 -7.691 -11.626 1.00 92.00 103 PHE A N 1
ATOM 834 C CA . PHE A 1 103 ? 9.546 -6.275 -11.511 1.00 92.00 103 PHE A CA 1
ATOM 835 C C . PHE A 1 103 ? 8.517 -5.434 -12.257 1.00 92.00 103 PHE A C 1
ATOM 837 O O . PHE A 1 103 ? 7.958 -5.869 -13.264 1.00 92.00 103 PHE A O 1
ATOM 844 N N . TRP A 1 104 ? 8.272 -4.228 -11.759 1.00 91.50 104 TRP A N 1
ATOM 845 C CA . TRP A 1 104 ? 7.543 -3.225 -12.516 1.00 91.50 104 TRP A CA 1
ATOM 846 C C . TRP A 1 104 ? 8.354 -2.834 -13.748 1.00 91.50 104 TRP A C 1
ATOM 848 O O . TRP A 1 104 ? 9.562 -2.615 -13.670 1.00 91.50 104 TRP A O 1
ATOM 858 N N . GLN A 1 105 ? 7.671 -2.762 -14.883 1.00 89.56 105 GLN A N 1
ATOM 859 C CA . GLN A 1 105 ? 8.249 -2.382 -16.161 1.00 89.56 105 GLN A CA 1
ATOM 860 C C . GLN A 1 105 ? 7.542 -1.135 -16.660 1.00 89.56 105 GLN A C 1
ATOM 862 O O . GLN A 1 105 ? 6.316 -1.051 -16.619 1.00 89.56 105 GLN A O 1
ATOM 867 N N . CYS A 1 106 ? 8.303 -0.186 -17.196 1.00 84.50 106 CYS A N 1
ATOM 868 C CA . CYS A 1 106 ? 7.719 0.954 -17.878 1.00 84.50 106 CYS A CA 1
ATOM 869 C C . CYS A 1 106 ? 6.945 0.453 -19.111 1.00 84.50 106 CYS A C 1
ATOM 871 O O . CYS A 1 106 ? 7.577 -0.039 -20.046 1.00 84.50 106 CYS A O 1
ATOM 873 N N . PRO A 1 107 ? 5.618 0.625 -19.215 1.00 78.00 107 PRO A N 1
ATOM 874 C CA . PRO A 1 107 ? 4.860 0.074 -20.342 1.00 78.00 107 PRO A CA 1
ATOM 875 C C . PRO A 1 107 ? 5.144 0.800 -21.665 1.00 78.00 107 PRO A C 1
ATOM 877 O O . PRO A 1 107 ? 4.777 0.314 -22.729 1.00 78.00 107 PRO A O 1
ATOM 880 N N . ARG A 1 108 ? 5.835 1.952 -21.633 1.00 82.75 108 ARG A N 1
ATOM 881 C CA . ARG A 1 108 ? 6.269 2.660 -22.845 1.00 82.75 108 ARG A CA 1
ATOM 882 C C . ARG A 1 108 ? 7.515 2.043 -23.484 1.00 82.75 108 ARG A C 1
ATOM 884 O O . ARG A 1 108 ? 7.620 2.055 -24.706 1.00 82.75 108 ARG A O 1
ATOM 891 N N . CYS A 1 109 ? 8.482 1.583 -22.687 1.00 87.88 109 CYS A N 1
ATOM 892 C CA . CYS A 1 109 ? 9.778 1.109 -23.196 1.00 87.88 109 CYS A CA 1
ATOM 893 C C . CYS A 1 109 ? 10.175 -0.300 -22.733 1.00 87.88 109 CYS A C 1
ATOM 895 O O . CYS A 1 109 ? 11.213 -0.797 -23.157 1.00 87.88 109 CYS A O 1
ATOM 897 N N . GLY A 1 110 ? 9.384 -0.932 -21.866 1.00 88.44 110 GLY A N 1
ATOM 898 C CA . GLY A 1 110 ? 9.642 -2.249 -21.280 1.00 88.44 110 GLY A CA 1
ATOM 899 C C . GLY A 1 110 ? 10.783 -2.293 -20.258 1.00 88.44 110 GLY A C 1
ATOM 900 O O . GLY A 1 110 ? 11.085 -3.366 -19.748 1.00 88.44 110 GLY A O 1
ATOM 901 N N . ASN A 1 111 ? 11.435 -1.164 -19.958 1.00 90.25 111 ASN A N 1
ATOM 902 C CA . ASN A 1 111 ? 12.564 -1.127 -19.029 1.00 90.25 111 ASN A CA 1
ATOM 903 C C . ASN A 1 111 ? 12.089 -1.284 -17.575 1.00 90.25 111 ASN A C 1
ATOM 905 O O . ASN A 1 111 ? 11.141 -0.612 -17.167 1.00 90.25 111 ASN A O 1
ATOM 909 N N . ASP A 1 112 ? 12.760 -2.141 -16.808 1.00 91.31 112 ASP A N 1
ATOM 910 C CA . ASP A 1 112 ? 12.511 -2.384 -15.381 1.00 91.31 112 ASP A CA 1
ATOM 911 C C . ASP A 1 112 ? 13.430 -1.564 -14.457 1.00 91.31 112 ASP A C 1
ATOM 913 O O . ASP A 1 112 ? 13.288 -1.605 -13.234 1.00 91.31 112 ASP A O 1
ATOM 917 N N . GLU A 1 113 ? 14.370 -0.803 -15.029 1.00 92.94 113 GLU A N 1
ATOM 918 C CA . GLU A 1 113 ? 15.311 0.035 -14.290 1.00 92.94 113 GLU A CA 1
ATOM 919 C C . GLU A 1 113 ? 14.953 1.523 -14.353 1.00 92.94 113 GLU A C 1
ATOM 921 O O . GLU A 1 113 ? 14.701 2.092 -15.419 1.00 92.94 113 GLU A O 1
ATOM 926 N N . MET A 1 114 ? 15.036 2.178 -13.198 1.00 89.25 114 MET A N 1
ATOM 927 C CA . MET A 1 114 ? 14.889 3.619 -13.027 1.00 89.25 114 MET A CA 1
ATOM 928 C C . MET A 1 114 ? 16.251 4.240 -12.721 1.00 89.25 114 MET A C 1
ATOM 930 O O . MET A 1 114 ? 17.016 3.698 -11.925 1.00 89.25 114 MET A O 1
ATOM 934 N N . ILE A 1 115 ? 16.558 5.374 -13.350 1.00 87.94 115 ILE A N 1
ATOM 935 C CA . ILE A 1 115 ? 17.790 6.127 -13.084 1.00 87.94 115 ILE A CA 1
ATOM 936 C C . ILE A 1 115 ? 17.632 6.874 -11.759 1.00 87.94 115 ILE A C 1
ATOM 938 O O . ILE A 1 115 ? 16.643 7.575 -11.544 1.00 87.94 115 ILE A O 1
ATOM 942 N N . GLU A 1 116 ? 18.625 6.745 -10.888 1.00 84.62 116 GLU A N 1
ATOM 943 C CA . GLU A 1 116 ? 18.688 7.470 -9.622 1.00 84.62 116 GLU A CA 1
ATOM 944 C C . GLU A 1 116 ? 19.162 8.906 -9.899 1.00 84.62 116 GLU A C 1
ATOM 946 O O . GLU A 1 116 ? 20.338 9.142 -10.169 1.00 84.62 116 GLU A O 1
ATOM 951 N N . TYR A 1 117 ? 18.236 9.871 -9.901 1.00 76.94 117 TYR A N 1
ATOM 952 C CA . TYR A 1 117 ? 18.544 11.273 -10.229 1.00 76.94 117 TYR A CA 1
ATOM 953 C C . TYR A 1 117 ? 18.858 12.151 -9.011 1.00 76.94 117 TYR A C 1
ATOM 955 O O . TYR A 1 117 ? 19.541 13.165 -9.160 1.00 76.94 117 TYR A O 1
ATOM 963 N N . SER A 1 118 ? 18.389 11.795 -7.814 1.00 65.94 118 SER A N 1
ATOM 964 C CA . SER A 1 118 ? 18.693 12.533 -6.587 1.00 65.94 118 SER A CA 1
ATOM 965 C C . SER A 1 118 ? 18.664 11.627 -5.358 1.00 65.94 118 SER A C 1
ATOM 967 O O . SER A 1 118 ? 17.838 10.726 -5.244 1.00 65.94 118 SER A O 1
ATOM 969 N N . PHE A 1 119 ? 19.568 11.908 -4.421 1.00 56.22 119 PHE A N 1
ATOM 970 C CA . PHE A 1 119 ? 19.519 11.400 -3.057 1.00 56.22 119 PHE A CA 1
ATOM 971 C C . PHE A 1 119 ? 19.102 12.573 -2.173 1.00 56.22 119 PHE A C 1
ATOM 973 O O . PHE A 1 119 ? 19.817 13.570 -2.088 1.00 56.22 119 PHE A O 1
ATOM 980 N N . GLY A 1 120 ? 17.915 12.492 -1.580 1.00 55.22 120 GLY A N 1
ATOM 981 C CA . GLY A 1 120 ? 17.531 13.377 -0.488 1.00 55.22 120 GLY A CA 1
ATOM 982 C C . GLY A 1 120 ? 17.899 12.696 0.820 1.00 55.22 120 GLY A C 1
ATOM 983 O O . GLY A 1 120 ? 17.404 11.601 1.081 1.00 55.22 120 GLY A O 1
ATOM 984 N N . ASN A 1 121 ? 18.754 13.321 1.627 1.00 44.31 121 ASN A N 1
ATOM 985 C CA . ASN A 1 121 ? 18.834 12.953 3.035 1.00 44.31 121 ASN A CA 1
ATOM 986 C C . ASN A 1 121 ? 17.530 13.429 3.672 1.00 44.31 121 ASN A C 1
ATOM 988 O O . ASN A 1 121 ? 17.270 14.631 3.725 1.00 44.31 121 ASN A O 1
ATOM 992 N N . TRP A 1 122 ? 16.694 12.485 4.086 1.00 49.97 122 TRP A N 1
ATOM 993 C CA . TRP A 1 122 ? 15.616 12.768 5.019 1.00 49.97 122 TRP A CA 1
ATOM 994 C C . TRP A 1 122 ? 16.240 12.691 6.414 1.00 49.97 122 TRP A C 1
ATOM 996 O O . TRP A 1 122 ? 16.204 11.634 7.040 1.00 49.97 122 TRP A O 1
ATOM 1006 N N . ASP A 1 123 ? 16.918 13.774 6.807 1.00 38.09 123 ASP A N 1
ATOM 1007 C CA . ASP A 1 123 ? 17.239 14.046 8.215 1.00 38.09 123 ASP A CA 1
ATOM 1008 C C . ASP A 1 123 ? 15.999 14.627 8.911 1.00 38.09 123 ASP A C 1
ATOM 1010 O O . ASP A 1 123 ? 15.375 15.551 8.331 1.00 38.09 123 ASP A O 1
#

Sequence (123 aa):
MLYSVENIFEGDEPLLPELVGDEKITQQALELVKNGATIEENYGHSLYACPEDFYLFDKFYFQVGDFEPEYHCPYCQSVLERVNFAKGSAGKTRLKFLKQDKFWQCPRCGNDEMIEYSFGNWD